Protein AF-0000000066168878 (afdb_homodimer)

Solvent-accessible surface area (backbone atoms only — not comparable to full-atom values): 8511 Å² total; per-residue (Å²): 110,41,28,32,38,76,34,84,37,72,85,86,60,77,28,28,32,30,28,34,26,49,68,88,46,58,86,86,47,77,62,78,41,81,35,33,36,40,29,73,85,79,68,44,51,31,37,18,51,62,58,48,50,54,41,43,76,73,62,32,43,59,38,74,67,45,45,53,52,38,49,74,53,65,53,81,127,110,41,30,32,38,76,33,85,42,69,86,84,58,78,28,28,32,30,26,33,27,48,68,87,47,58,85,86,46,77,62,79,41,80,35,34,37,39,29,74,84,79,69,45,51,29,36,19,51,62,58,48,49,53,41,44,77,73,62,33,43,61,37,72,67,46,43,53,50,38,50,75,52,64,52,80,129

pLDDT: mean 93.27, std 6.8, range [61.56, 98.5]

Radius of gyration: 15.92 Å; Cα contacts (8 Å, |Δi|>4): 291; chains: 2; bounding box: 33×45×28 Å

Structure (mmCIF, N/CA/C/O backbone):
data_AF-0000000066168878-model_v1
#
loop_
_entity.id
_entity.type
_entity.pdbx_description
1 polymer 'Small ribosomal subunit protein bS16c'
#
loop_
_atom_site.group_PDB
_atom_site.id
_atom_site.type_symbol
_atom_site.label_atom_id
_atom_site.label_alt_id
_atom_site.label_comp_id
_atom_site.label_asym_id
_atom_site.label_entity_id
_atom_site.label_seq_id
_atom_site.pdbx_PDB_ins_code
_atom_site.Cartn_x
_atom_site.Cartn_y
_atom_site.Cartn_z
_atom_site.occupancy
_atom_site.B_iso_or_equiv
_atom_site.auth_seq_id
_atom_site.auth_comp_id
_atom_site.auth_asym_id
_atom_site.auth_atom_id
_atom_site.pdbx_PDB_model_num
ATOM 1 N N . MET A 1 1 ? -6.188 18.875 15.234 1 94.31 1 MET A N 1
ATOM 2 C CA . MET A 1 1 ? -6.809 18.359 14.023 1 94.31 1 MET A CA 1
ATOM 3 C C . 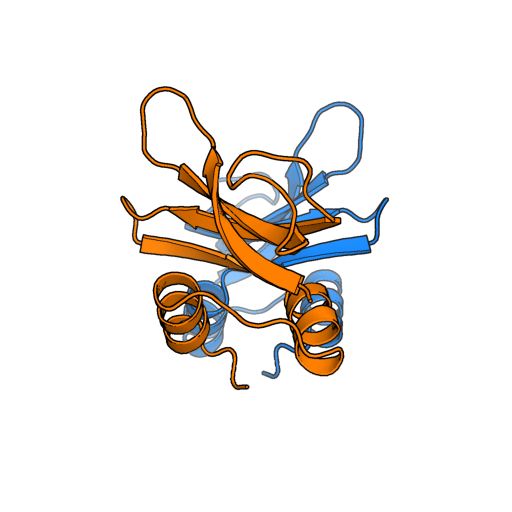MET A 1 1 ? -5.781 17.656 13.148 1 94.31 1 MET A C 1
ATOM 5 O O . MET A 1 1 ? -4.613 18.047 13.102 1 94.31 1 MET A O 1
ATOM 9 N N . VAL A 1 2 ? -6.16 16.594 12.531 1 97.5 2 VAL A N 1
ATOM 10 C CA . VAL A 1 2 ? -5.227 15.812 11.727 1 97.5 2 VAL A CA 1
ATOM 11 C C . VAL A 1 2 ? -5.641 15.875 10.258 1 97.5 2 VAL A C 1
ATOM 13 O O . VAL A 1 2 ? -6.832 15.867 9.938 1 97.5 2 VAL A O 1
ATOM 16 N N . LYS A 1 3 ? -4.609 15.953 9.375 1 97.25 3 LYS A N 1
ATOM 17 C CA . LYS A 1 3 ? -4.855 15.938 7.934 1 97.25 3 LYS A CA 1
ATOM 18 C C . LYS A 1 3 ? -4.195 14.734 7.273 1 97.25 3 LYS A C 1
ATOM 20 O O . LYS A 1 3 ? -3.1 14.328 7.664 1 97.25 3 LYS A O 1
ATOM 25 N N . LEU A 1 4 ? -4.949 14.195 6.363 1 97.94 4 LEU A N 1
ATOM 26 C CA . LEU A 1 4 ? -4.312 13.258 5.441 1 97.94 4 LEU A CA 1
ATOM 27 C C . LEU A 1 4 ? -3.85 13.977 4.176 1 97.94 4 LEU A C 1
ATOM 29 O O . LEU A 1 4 ? -4.664 14.562 3.457 1 97.94 4 LEU A O 1
ATOM 33 N N . ARG A 1 5 ? -2.537 13.953 3.895 1 97.69 5 ARG A N 1
ATOM 34 C CA . ARG A 1 5 ? -2.01 14.703 2.764 1 97.69 5 ARG A CA 1
ATOM 35 C C . ARG A 1 5 ? -0.875 13.953 2.08 1 97.69 5 ARG A C 1
ATOM 37 O O . ARG A 1 5 ? -0.334 12.992 2.639 1 97.69 5 ARG A O 1
ATOM 44 N N . LEU A 1 6 ? -0.532 14.43 0.896 1 96.88 6 LEU A N 1
ATOM 45 C CA . LEU A 1 6 ? 0.601 13.875 0.167 1 96.88 6 LEU A CA 1
ATOM 46 C C . LEU A 1 6 ? 1.912 14.484 0.644 1 96.88 6 LEU A C 1
ATOM 48 O O . LEU A 1 6 ? 1.982 15.695 0.895 1 96.88 6 LEU A O 1
ATOM 52 N N . LYS A 1 7 ? 2.836 13.656 0.892 1 95.38 7 LYS A N 1
ATOM 53 C CA . LYS A 1 7 ? 4.219 14.062 1.132 1 95.38 7 LYS A CA 1
ATOM 54 C C . LYS A 1 7 ? 5.152 13.492 0.07 1 95.38 7 LYS A C 1
ATOM 56 O O . LYS A 1 7 ? 5.188 12.281 -0.143 1 95.38 7 LYS A O 1
ATOM 61 N N . ARG A 1 8 ? 5.832 14.297 -0.646 1 92.62 8 ARG A N 1
ATOM 62 C CA . ARG A 1 8 ? 6.703 13.836 -1.723 1 92.62 8 ARG A CA 1
ATOM 63 C C . ARG A 1 8 ? 7.887 13.047 -1.171 1 92.62 8 ARG A C 1
ATOM 65 O O . ARG A 1 8 ? 8.469 13.422 -0.153 1 92.62 8 ARG A O 1
ATOM 72 N N . CYS A 1 9 ? 7.887 11.859 -1.807 1 86.38 9 CYS A N 1
ATOM 73 C CA . CYS A 1 9 ? 9.008 11 -1.456 1 86.38 9 CYS A CA 1
ATOM 74 C C . CYS A 1 9 ? 9.844 10.656 -2.688 1 86.38 9 CYS A C 1
ATOM 76 O O . CYS A 1 9 ? 9.375 10.812 -3.818 1 86.38 9 CYS A O 1
ATOM 78 N N . GLY A 1 10 ? 11.016 10.734 -2.674 1 73.56 10 GLY A N 1
ATOM 79 C CA . GLY A 1 10 ? 11.859 10.32 -3.783 1 73.56 10 GLY A CA 1
ATOM 80 C C . GLY A 1 10 ? 12.766 11.43 -4.289 1 73.56 10 GLY A C 1
ATOM 81 O O . GLY A 1 10 ? 12.562 12.602 -3.957 1 73.56 10 GLY A O 1
ATOM 82 N N . ARG A 1 11 ? 13.648 11.055 -5.004 1 78.5 11 ARG A N 1
ATOM 83 C CA . ARG A 1 11 ? 14.648 11.992 -5.496 1 78.5 11 ARG A CA 1
ATOM 84 C C . ARG A 1 11 ? 14.305 12.469 -6.902 1 78.5 11 ARG A C 1
ATOM 86 O O . ARG A 1 11 ? 14.102 13.664 -7.125 1 78.5 11 ARG A O 1
ATOM 93 N N . LYS A 1 12 ? 14.156 11.633 -7.859 1 80.06 12 LYS A N 1
ATOM 94 C CA . LYS A 1 12 ? 14.016 12 -9.266 1 80.06 12 LYS A CA 1
ATOM 95 C C . LYS A 1 12 ? 12.555 11.906 -9.719 1 80.06 12 LYS A C 1
ATOM 97 O O . LYS A 1 12 ? 12.008 12.859 -10.273 1 80.06 12 LYS A O 1
ATOM 102 N N . GLN A 1 13 ? 11.891 10.828 -9.516 1 82.88 13 GLN A N 1
ATOM 103 C CA . GLN A 1 13 ? 10.5 10.641 -9.914 1 82.88 13 GLN A CA 1
ATOM 104 C C . GLN A 1 13 ? 9.547 11.008 -8.789 1 82.88 13 GLN A C 1
ATOM 106 O O . GLN A 1 13 ? 9.875 10.836 -7.609 1 82.88 13 GLN A O 1
ATOM 111 N N . PRO A 1 14 ? 8.453 11.602 -9.32 1 90.62 14 PRO A N 1
ATOM 112 C CA . PRO A 1 14 ? 7.504 11.953 -8.266 1 90.62 14 PRO A CA 1
ATOM 113 C C . PRO A 1 14 ? 6.875 10.734 -7.602 1 90.62 14 PRO A C 1
ATOM 115 O O . PRO A 1 14 ? 6.223 9.93 -8.273 1 90.62 14 PRO A O 1
ATOM 118 N N . VAL A 1 15 ? 7.176 10.484 -6.465 1 93.12 15 VAL A N 1
ATOM 119 C CA . VAL A 1 15 ? 6.539 9.492 -5.602 1 93.12 15 VAL A CA 1
ATOM 120 C C . VAL A 1 15 ? 6.109 10.148 -4.289 1 93.12 15 VAL A C 1
ATOM 122 O O . VAL A 1 15 ? 6.867 10.922 -3.697 1 93.12 15 VAL A O 1
ATOM 125 N N . TYR A 1 16 ? 4.914 9.781 -3.916 1 96.44 16 TYR A N 1
ATOM 126 C CA . TYR A 1 16 ? 4.371 10.445 -2.736 1 96.44 16 TYR A CA 1
ATOM 127 C C . TYR A 1 16 ? 3.994 9.422 -1.666 1 96.44 16 TYR A C 1
ATOM 129 O O . TYR A 1 16 ? 3.529 8.328 -1.982 1 96.44 16 TYR A O 1
ATOM 137 N N . ARG A 1 17 ? 4.215 9.836 -0.469 1 97 17 ARG A N 1
ATOM 138 C CA . ARG A 1 17 ? 3.588 9.156 0.662 1 97 17 ARG A CA 1
ATOM 139 C C . ARG A 1 17 ? 2.268 9.82 1.037 1 97 17 ARG A C 1
ATOM 141 O O . ARG A 1 17 ? 2.117 11.031 0.897 1 97 17 ARG A O 1
ATOM 148 N N . ILE A 1 18 ? 1.363 8.992 1.378 1 97.94 18 ILE A N 1
ATOM 149 C CA . ILE A 1 18 ? 0.189 9.531 2.057 1 97.94 18 ILE A CA 1
ATOM 150 C C . ILE A 1 18 ? 0.398 9.484 3.568 1 97.94 18 ILE A C 1
ATOM 152 O O . ILE A 1 18 ? 0.681 8.422 4.129 1 97.94 18 ILE A O 1
ATOM 156 N N . VAL A 1 19 ? 0.26 10.688 4.203 1 98.44 19 VAL A N 1
ATOM 157 C CA . VAL A 1 19 ? 0.6 10.742 5.621 1 98.44 19 VAL A CA 1
ATOM 158 C C . VAL A 1 19 ? -0.542 11.391 6.402 1 98.44 19 VAL A C 1
ATOM 160 O O . VAL A 1 19 ? -1.3 12.195 5.855 1 98.44 19 VAL A O 1
ATOM 163 N N . ALA A 1 20 ? -0.649 10.906 7.621 1 98.5 20 ALA A N 1
ATOM 164 C CA . ALA A 1 20 ? -1.399 11.648 8.633 1 98.5 20 ALA A CA 1
ATOM 165 C C . ALA A 1 20 ? -0.499 12.633 9.367 1 98.5 20 ALA A C 1
ATOM 167 O O . ALA A 1 20 ? 0.557 12.258 9.883 1 98.5 20 ALA A O 1
ATOM 168 N N . ILE A 1 21 ? -0.884 13.875 9.344 1 98.06 21 ILE A N 1
ATOM 169 C CA . ILE A 1 21 ? -0.032 14.891 9.945 1 98.06 21 ILE A CA 1
ATOM 170 C C . ILE A 1 21 ? -0.891 15.891 10.719 1 98.06 21 ILE A C 1
ATOM 172 O O . ILE A 1 21 ? -2.016 16.203 10.312 1 98.06 21 ILE A O 1
ATOM 176 N N . ASP A 1 22 ? -0.287 16.344 11.812 1 97.62 22 ASP A N 1
ATOM 177 C CA . ASP A 1 22 ? -0.966 17.391 12.555 1 97.62 22 ASP A CA 1
ATOM 178 C C . ASP A 1 22 ? -1.056 18.672 11.734 1 97.62 22 ASP A C 1
ATOM 180 O O . ASP A 1 22 ? -0.082 19.078 11.094 1 97.62 22 ASP A O 1
ATOM 184 N N . VAL A 1 23 ? -2.227 19.359 11.773 1 94.56 23 VAL A N 1
ATOM 185 C CA . VAL A 1 23 ? -2.469 20.562 10.969 1 94.56 23 VAL A CA 1
ATOM 186 C C . VAL A 1 23 ? -1.473 21.656 11.352 1 94.56 23 VAL A C 1
ATOM 188 O O . VAL A 1 23 ? -1.178 22.547 10.555 1 94.56 23 VAL A O 1
ATOM 191 N N . ARG A 1 24 ? -0.915 21.594 12.562 1 94.88 24 ARG A N 1
ATOM 192 C CA . ARG A 1 24 ? 0.015 22.609 13.062 1 94.88 24 ARG A CA 1
ATOM 193 C C . ARG A 1 24 ? 1.431 22.344 12.562 1 94.88 24 ARG A C 1
ATOM 195 O O . ARG A 1 24 ? 2.293 23.219 12.6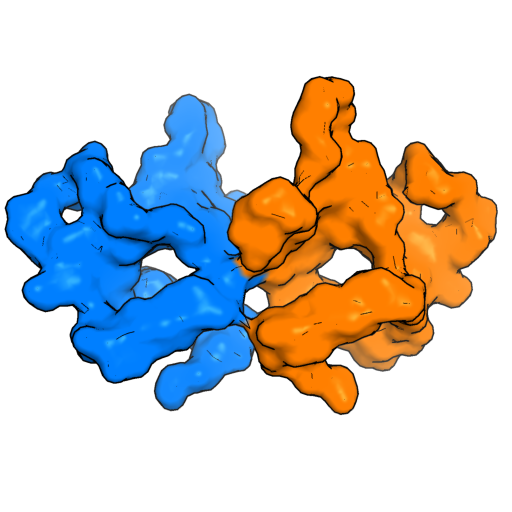41 1 94.88 24 ARG A O 1
ATOM 202 N N . SER A 1 25 ? 1.609 21.203 12.016 1 95 25 SER A N 1
ATOM 203 C CA . SER A 1 25 ? 2.928 20.859 11.5 1 95 25 SER A CA 1
ATOM 204 C C . SER A 1 25 ? 3.141 21.422 10.102 1 95 25 SER A C 1
ATOM 206 O O . SER A 1 25 ? 2.182 21.625 9.352 1 95 25 SER A O 1
ATOM 208 N N . ARG A 1 26 ? 4.395 21.641 9.828 1 93.5 26 ARG A N 1
ATOM 209 C CA . ARG A 1 26 ? 4.7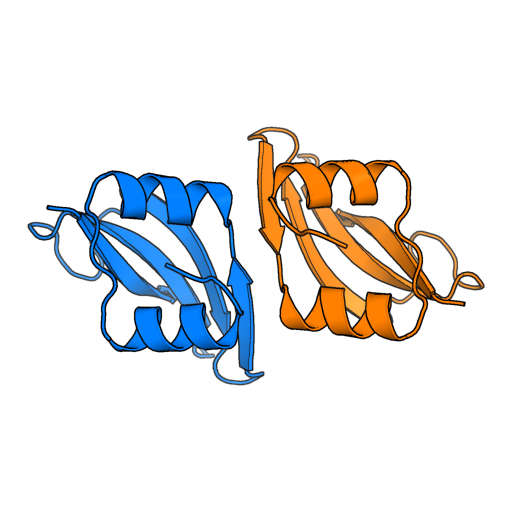3 21.984 8.453 1 93.5 26 ARG A CA 1
ATOM 210 C C . ARG A 1 26 ? 4.434 20.828 7.508 1 93.5 26 ARG A C 1
ATOM 212 O O . ARG A 1 26 ? 4.414 19.656 7.926 1 93.5 26 ARG A O 1
ATOM 219 N N . ARG A 1 27 ? 4.219 21.094 6.234 1 87.31 27 ARG A N 1
ATOM 220 C CA . ARG A 1 27 ? 3.822 20.125 5.215 1 87.31 27 ARG A CA 1
ATOM 221 C C . ARG A 1 27 ? 4.801 18.953 5.164 1 87.31 27 ARG A C 1
ATOM 223 O O . ARG A 1 27 ? 4.391 17.812 4.992 1 87.31 27 ARG A O 1
ATOM 230 N N . GLU A 1 28 ? 6.066 19.297 5.289 1 90.5 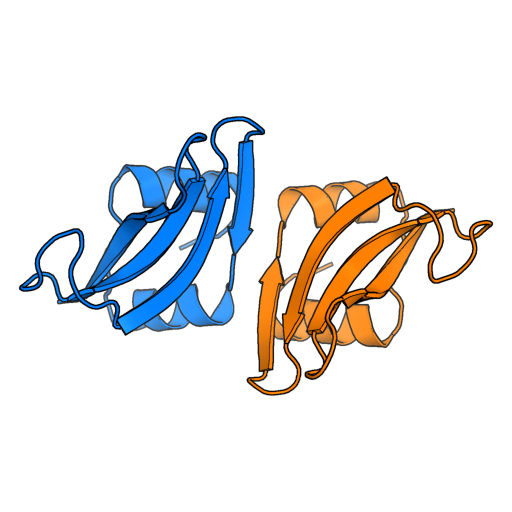28 GLU A N 1
ATOM 231 C CA . GLU A 1 28 ? 7.09 18.266 5.238 1 90.5 28 GLU A CA 1
ATOM 232 C C . GLU A 1 28 ? 7.586 17.906 6.637 1 90.5 28 GLU A C 1
ATOM 234 O O . GLU A 1 28 ? 8.719 17.453 6.805 1 90.5 28 GLU A O 1
ATOM 239 N N . GLY A 1 29 ? 6.789 18.25 7.621 1 92.94 29 GLY A N 1
ATOM 240 C CA . GLY A 1 29 ? 7.152 17.984 9 1 92.94 29 GLY A CA 1
ATOM 241 C C . GLY A 1 29 ? 6.984 16.531 9.383 1 92.94 29 GLY A C 1
ATOM 242 O O . GLY A 1 29 ? 6.879 15.656 8.516 1 92.94 29 GLY A O 1
ATOM 243 N N . ARG A 1 30 ? 6.91 16.297 10.672 1 93.62 30 ARG A N 1
ATOM 244 C CA . ARG A 1 30 ? 6.828 14.938 11.195 1 93.62 30 ARG A CA 1
ATOM 245 C C . ARG A 1 30 ? 5.434 14.359 10.984 1 93.62 30 ARG A C 1
ATOM 247 O O . ARG A 1 30 ? 4.434 14.984 11.336 1 93.62 30 ARG A O 1
ATOM 254 N N . ASP A 1 31 ? 5.441 13.188 10.438 1 96.06 31 ASP A N 1
ATOM 255 C CA . ASP A 1 31 ? 4.164 12.508 10.25 1 96.06 31 ASP A CA 1
ATOM 256 C C . ASP A 1 31 ? 3.764 11.75 11.516 1 96.06 31 ASP A C 1
ATOM 258 O O . ASP A 1 31 ? 4.621 11.273 12.266 1 96.06 31 ASP A O 1
ATOM 262 N N . LEU A 1 32 ? 2.512 11.727 11.75 1 97.44 32 LEU A N 1
ATOM 263 C CA . LEU A 1 32 ? 1.969 10.852 12.781 1 97.44 32 LEU A CA 1
ATOM 264 C C . LEU A 1 32 ? 2.02 9.391 12.344 1 97.44 32 LEU A C 1
ATOM 266 O O . LEU A 1 32 ? 2.371 8.516 13.133 1 97.44 32 LEU A O 1
ATOM 270 N N . ARG A 1 33 ? 1.629 9.195 11.117 1 97.12 33 ARG A N 1
ATOM 271 C CA . ARG A 1 33 ? 1.632 7.855 10.539 1 97.12 33 ARG A CA 1
ATOM 272 C C . ARG A 1 33 ? 1.643 7.914 9.016 1 97.12 33 ARG A C 1
ATOM 274 O O . ARG A 1 33 ? 0.972 8.758 8.422 1 97.12 33 ARG A O 1
ATOM 281 N N . LYS A 1 34 ? 2.432 7.035 8.406 1 97.19 34 LYS A N 1
ATOM 282 C CA . LYS A 1 34 ? 2.338 6.773 6.973 1 97.19 34 LYS A CA 1
ATOM 283 C C . LYS A 1 34 ? 1.219 5.781 6.668 1 97.19 34 LYS A C 1
ATOM 285 O O . LYS A 1 34 ? 1.19 4.68 7.219 1 97.19 34 LYS A O 1
ATOM 290 N N . VAL A 1 35 ? 0.304 6.207 5.75 1 97.69 35 VAL A N 1
ATOM 291 C CA . VAL A 1 35 ? -0.885 5.375 5.605 1 97.69 35 VAL A CA 1
ATOM 292 C C . VAL A 1 35 ? -1.021 4.918 4.152 1 97.69 35 VAL A C 1
ATOM 294 O O . VAL A 1 35 ? -1.986 4.238 3.797 1 97.69 35 VAL A O 1
ATOM 297 N N . GLY A 1 36 ? -0.033 5.254 3.295 1 97.56 36 GLY A N 1
ATOM 298 C CA . GLY A 1 36 ? -0.097 4.797 1.915 1 97.56 36 GLY A CA 1
ATOM 299 C C . GLY A 1 36 ? 0.981 5.402 1.036 1 97.56 36 GLY A C 1
ATOM 300 O O . GLY A 1 36 ? 1.882 6.086 1.529 1 97.56 36 GLY A O 1
ATOM 301 N N . PHE A 1 37 ? 0.874 5.012 -0.226 1 97.06 37 PHE A N 1
ATOM 302 C CA . PHE A 1 37 ? 1.757 5.492 -1.281 1 97.06 37 PHE A CA 1
ATOM 303 C C . PHE A 1 37 ? 0.965 5.828 -2.539 1 97.06 37 PHE A C 1
ATOM 305 O O . PHE A 1 37 ? -0.047 5.188 -2.83 1 97.06 37 PHE A O 1
ATOM 312 N N . TYR A 1 38 ? 1.511 6.793 -3.195 1 97.19 38 TYR A N 1
ATOM 313 C CA . TYR A 1 38 ? 0.902 7.176 -4.465 1 97.19 38 TYR A CA 1
ATOM 314 C C . TYR A 1 38 ? 1.968 7.457 -5.52 1 97.19 38 TYR A C 1
ATOM 316 O O . TYR A 1 38 ? 2.908 8.219 -5.273 1 97.19 38 TYR A O 1
ATOM 324 N N . ASP A 1 39 ? 1.829 6.797 -6.684 1 95.38 39 ASP A N 1
ATOM 325 C CA . ASP A 1 39 ? 2.689 6.98 -7.848 1 95.38 39 ASP A CA 1
ATOM 326 C C . ASP A 1 39 ? 1.9 7.531 -9.031 1 95.38 39 ASP A C 1
ATOM 328 O O . ASP A 1 39 ? 1.226 6.781 -9.734 1 95.38 39 ASP A O 1
ATOM 332 N N . PRO A 1 40 ? 2.021 8.844 -9.195 1 94.19 40 PRO A N 1
ATOM 333 C CA . PRO A 1 40 ? 1.221 9.445 -10.258 1 94.19 40 PRO A CA 1
ATOM 334 C C . PRO A 1 40 ? 1.682 9.031 -11.656 1 94.19 40 PRO A C 1
ATOM 336 O O . PRO A 1 40 ? 0.908 9.109 -12.609 1 94.19 40 PRO A O 1
ATOM 339 N N . ILE A 1 41 ? 2.914 8.641 -11.789 1 93.06 41 ILE A N 1
ATOM 340 C CA . ILE A 1 41 ? 3.449 8.266 -13.094 1 93.06 41 ILE A CA 1
ATOM 341 C C . ILE A 1 41 ? 2.742 7.008 -13.602 1 93.06 41 ILE A C 1
ATOM 343 O O . ILE A 1 41 ? 2.291 6.965 -14.742 1 93.06 41 ILE A O 1
ATOM 347 N N . ASN A 1 42 ? 2.629 6.047 -12.766 1 91.44 42 ASN A N 1
ATOM 348 C CA . ASN A 1 42 ? 1.99 4.797 -13.164 1 91.44 42 ASN A CA 1
ATOM 349 C C . ASN A 1 42 ? 0.543 4.73 -12.68 1 91.44 42 ASN A C 1
ATOM 351 O O . ASN A 1 42 ? -0.151 3.74 -12.93 1 91.44 42 ASN A O 1
ATOM 355 N N . ASN A 1 43 ? 0.092 5.723 -11.992 1 92.31 43 ASN A N 1
ATOM 356 C CA . ASN A 1 43 ? -1.251 5.816 -11.43 1 92.31 43 ASN A CA 1
ATOM 357 C C . ASN A 1 43 ? -1.548 4.652 -10.492 1 92.31 43 ASN A C 1
ATOM 359 O O . ASN A 1 43 ? -2.602 4.02 -10.586 1 92.31 43 ASN A O 1
ATOM 363 N N . GLN A 1 44 ? -0.586 4.355 -9.688 1 94.19 44 GLN A N 1
ATOM 364 C CA . GLN A 1 44 ? -0.734 3.293 -8.695 1 94.19 44 GLN A CA 1
ATOM 365 C C . GLN A 1 44 ? -0.827 3.865 -7.285 1 94.19 44 GLN A C 1
ATOM 367 O O . GLN A 1 44 ? -0.136 4.832 -6.953 1 94.19 44 GLN A O 1
ATOM 372 N N . THR A 1 45 ? -1.709 3.227 -6.512 1 96.88 45 THR A N 1
ATOM 373 C CA . THR A 1 45 ? -1.868 3.617 -5.117 1 96.88 45 THR A CA 1
ATOM 374 C C . THR A 1 45 ? -1.854 2.391 -4.207 1 96.88 45 THR A C 1
ATOM 376 O O . THR A 1 45 ? -2.463 1.368 -4.527 1 96.88 45 THR A O 1
ATOM 379 N N . TYR A 1 46 ? -1.091 2.449 -3.17 1 97.88 46 TYR A N 1
ATOM 380 C CA . TYR A 1 46 ? -1.074 1.438 -2.119 1 97.88 46 TYR A CA 1
ATOM 381 C C . TYR A 1 46 ? -1.569 2.016 -0.799 1 97.88 46 TYR A C 1
ATOM 383 O O . TYR A 1 46 ? -1.048 3.025 -0.322 1 97.88 46 TYR A O 1
ATOM 391 N N . LEU A 1 47 ? -2.564 1.348 -0.194 1 97.19 47 LEU A N 1
ATOM 392 C CA . LEU A 1 47 ? -3.252 1.964 0.935 1 97.19 47 LEU A CA 1
ATOM 393 C C . LEU A 1 47 ? -3.279 1.023 2.135 1 97.19 47 LEU A C 1
ATOM 395 O O . LEU A 1 47 ? -3.492 -0.181 1.98 1 97.19 47 LEU A O 1
ATOM 399 N N . ASN A 1 48 ? -2.951 1.545 3.279 1 97.06 48 ASN A N 1
ATOM 400 C CA . ASN A 1 48 ? -3.256 0.908 4.555 1 97.06 48 ASN A CA 1
ATOM 401 C C . ASN A 1 48 ? -4.652 1.282 5.047 1 97.06 48 ASN A C 1
ATOM 403 O O . ASN A 1 48 ? -4.809 2.238 5.809 1 97.06 48 ASN A O 1
ATOM 407 N N . ILE A 1 49 ? -5.621 0.521 4.703 1 93.44 49 ILE A N 1
ATOM 408 C CA . ILE A 1 49 ? -7.027 0.875 4.863 1 93.44 49 ILE A CA 1
ATOM 409 C C . ILE A 1 49 ? -7.367 0.991 6.348 1 93.44 49 ILE A C 1
ATOM 411 O O . ILE A 1 49 ? -7.922 2 6.785 1 93.44 49 ILE A O 1
ATOM 415 N N . PRO A 1 50 ? -6.973 0.035 7.129 1 93 50 PRO A N 1
ATOM 416 C CA . PRO A 1 50 ? -7.285 0.177 8.555 1 93 50 PRO A CA 1
ATOM 417 C C . PRO A 1 50 ? -6.723 1.464 9.156 1 93 50 PRO A C 1
ATOM 419 O O . PRO A 1 50 ? -7.395 2.121 9.953 1 93 50 PRO A O 1
ATOM 422 N N . ALA A 1 51 ? -5.543 1.8 8.781 1 95.75 51 ALA A N 1
ATOM 423 C CA . ALA A 1 51 ? -4.934 3.018 9.312 1 95.75 51 ALA A CA 1
ATOM 424 C C . ALA A 1 51 ? -5.684 4.258 8.836 1 95.75 51 ALA A C 1
ATOM 426 O O . ALA A 1 51 ? -5.895 5.199 9.602 1 95.75 51 ALA A O 1
ATOM 427 N N . ILE A 1 52 ? -6.031 4.277 7.566 1 96.5 52 ILE A N 1
ATOM 428 C CA . ILE A 1 52 ? -6.758 5.406 7 1 96.5 52 ILE A CA 1
ATOM 429 C C . ILE A 1 52 ? -8.102 5.57 7.711 1 96.5 52 ILE A C 1
ATOM 431 O O . ILE A 1 52 ? -8.453 6.672 8.125 1 96.5 52 ILE A O 1
ATOM 435 N N . LEU A 1 53 ? -8.812 4.48 7.91 1 93.5 53 LEU A N 1
ATOM 436 C CA . LEU A 1 53 ? -10.117 4.52 8.562 1 93.5 53 LEU A CA 1
ATOM 437 C C . LEU A 1 53 ? -9.984 4.977 10.008 1 93.5 53 LEU A C 1
ATOM 439 O O . LEU A 1 53 ? -10.844 5.695 10.523 1 93.5 53 LEU A O 1
ATOM 443 N N . PHE A 1 54 ? -8.969 4.547 10.664 1 95.25 54 PHE A N 1
ATOM 444 C CA . PHE A 1 54 ? -8.703 4.977 12.031 1 95.25 54 PHE A CA 1
ATOM 445 C C . PHE A 1 54 ? -8.656 6.5 12.125 1 95.25 54 PHE A C 1
ATOM 447 O O . PHE A 1 54 ? -9.336 7.094 12.961 1 95.25 54 PHE A O 1
ATOM 454 N N . PHE A 1 55 ? -7.965 7.121 11.258 1 97.25 55 PHE A N 1
ATOM 455 C CA . PHE A 1 55 ? -7.797 8.57 11.305 1 97.25 55 PHE A CA 1
ATOM 456 C C . PHE A 1 55 ? -9.078 9.281 10.891 1 97.25 55 PHE A C 1
ATOM 458 O O . PHE A 1 55 ? -9.445 10.305 11.469 1 97.25 55 PHE A O 1
ATOM 465 N N . LEU A 1 56 ? -9.703 8.719 9.891 1 95.62 56 LEU A N 1
ATOM 466 C CA . LEU A 1 56 ? -10.945 9.336 9.453 1 95.62 56 LEU A CA 1
ATOM 467 C C . LEU A 1 56 ? -12 9.289 10.547 1 95.62 56 LEU A C 1
ATOM 469 O O . LEU A 1 56 ? -12.703 10.273 10.789 1 95.62 56 LEU A O 1
ATOM 473 N N . GLU A 1 57 ? -12.117 8.164 11.148 1 95.12 57 GLU A N 1
ATOM 474 C CA . GLU A 1 57 ? -13.086 7.988 12.234 1 95.12 57 GLU A CA 1
ATOM 475 C C . GLU A 1 57 ? -12.797 8.938 13.391 1 95.12 57 GLU A C 1
ATOM 477 O O . GLU A 1 57 ? -13.719 9.336 14.109 1 95.12 57 GLU A O 1
ATOM 482 N N . LYS A 1 58 ? -11.578 9.344 13.547 1 96.38 58 LYS A N 1
ATOM 483 C CA . LYS A 1 58 ? -11.172 10.25 14.625 1 96.38 58 LYS A CA 1
ATOM 484 C C . LYS A 1 58 ? -11.273 11.711 14.18 1 96.38 58 LYS A C 1
ATOM 486 O O . LYS A 1 58 ? -10.883 12.617 14.914 1 96.38 58 LYS A O 1
ATOM 491 N N . GLY A 1 59 ? -11.727 11.836 12.914 1 96.12 59 GLY A N 1
ATOM 492 C CA . GLY A 1 59 ? -12.047 13.188 12.484 1 96.12 59 GLY A CA 1
ATOM 493 C C . GLY A 1 59 ? -11 13.781 11.562 1 96.12 59 GLY A C 1
ATOM 494 O O . GLY A 1 59 ? -11.07 14.969 11.219 1 96.12 59 GLY A O 1
ATOM 495 N N . ALA A 1 60 ? -9.992 13.031 11.141 1 97.62 60 ALA A N 1
ATOM 496 C CA . ALA A 1 60 ? -8.984 13.539 10.211 1 97.62 60 ALA A CA 1
ATOM 497 C C . ALA A 1 60 ? -9.617 13.961 8.891 1 97.62 60 ALA A C 1
ATOM 499 O O . ALA A 1 60 ? -10.578 13.336 8.43 1 97.62 60 ALA A O 1
ATOM 500 N N . GLN A 1 61 ? -9.039 14.906 8.258 1 97.25 61 GLN A N 1
ATOM 501 C CA . GLN A 1 61 ? -9.555 15.422 6.996 1 97.25 61 GLN A CA 1
ATOM 502 C C . GLN A 1 61 ? -8.555 15.219 5.863 1 97.25 61 GLN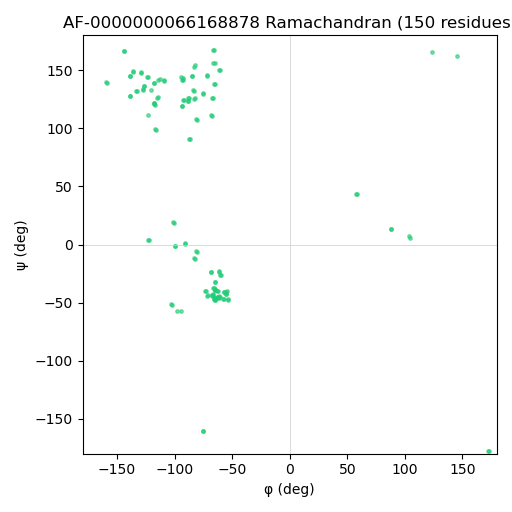 A C 1
ATOM 504 O O . GLN A 1 61 ? -7.422 15.688 5.934 1 97.25 61 GLN A O 1
ATOM 509 N N . PRO A 1 62 ? -8.969 14.531 4.859 1 97.44 62 PRO A N 1
ATOM 510 C CA . PRO A 1 62 ? -8.094 14.461 3.689 1 97.44 62 PRO A CA 1
ATOM 511 C C . PRO A 1 62 ? -8.039 15.781 2.916 1 97.44 62 PRO A C 1
ATOM 513 O O . PRO A 1 62 ? -9.008 16.547 2.924 1 97.44 62 PRO A O 1
ATOM 516 N N . THR A 1 63 ? -6.828 16.016 2.375 1 96.75 63 THR A N 1
ATOM 517 C CA . THR A 1 63 ? -6.801 17.094 1.386 1 96.75 63 THR A CA 1
ATOM 518 C C . THR A 1 63 ? -7.613 16.703 0.151 1 96.75 63 THR A C 1
ATOM 520 O O . THR A 1 63 ? -7.996 15.547 -0.009 1 96.75 63 THR A O 1
ATOM 523 N N . GLY A 1 64 ? -7.898 17.672 -0.725 1 96.62 64 GLY A N 1
ATOM 524 C CA . GLY A 1 64 ? -8.656 17.406 -1.938 1 96.62 64 GLY A CA 1
ATOM 525 C C . GLY A 1 64 ? -8.039 16.312 -2.793 1 96.62 64 GLY A C 1
ATOM 526 O O . GLY A 1 64 ? -8.75 15.422 -3.275 1 96.62 64 GLY A O 1
ATOM 527 N N . THR A 1 65 ? -6.773 16.328 -2.941 1 96.44 65 THR A N 1
ATOM 528 C CA . THR A 1 65 ? -6.078 15.359 -3.771 1 96.44 65 THR A CA 1
ATOM 529 C C . THR A 1 65 ? -6.156 13.961 -3.154 1 96.44 65 THR A C 1
ATOM 531 O O . THR A 1 65 ? -6.441 12.984 -3.85 1 96.44 65 THR A O 1
ATOM 534 N N . VAL A 1 66 ? -5.941 13.945 -1.846 1 97.38 66 VAL A N 1
ATOM 535 C CA . VAL A 1 66 ? -6.004 12.648 -1.173 1 97.38 66 VAL A CA 1
ATOM 536 C C . VAL A 1 66 ? -7.43 12.109 -1.226 1 97.38 66 VAL A C 1
ATOM 538 O O . VAL A 1 66 ? -7.637 10.906 -1.426 1 97.38 66 VAL A O 1
ATOM 541 N N . TYR A 1 67 ? -8.359 12.969 -1.098 1 96.5 67 TYR A N 1
ATOM 542 C CA . TYR A 1 67 ? -9.758 12.57 -1.211 1 96.5 67 TYR A CA 1
ATOM 543 C C . TYR A 1 67 ? -10.031 11.906 -2.559 1 96.5 67 TYR A C 1
ATOM 545 O O . TYR A 1 67 ? -10.641 10.844 -2.621 1 96.5 67 TYR A O 1
ATOM 553 N N . ASP A 1 68 ? -9.57 12.516 -3.588 1 95.75 68 ASP A N 1
ATOM 554 C CA . ASP A 1 68 ? -9.773 12 -4.938 1 95.75 68 ASP A CA 1
ATOM 555 C C . ASP A 1 68 ? -9.094 10.641 -5.109 1 95.75 68 ASP A C 1
ATOM 557 O O . ASP A 1 68 ? -9.656 9.742 -5.738 1 95.75 68 ASP A O 1
ATOM 561 N N . ILE A 1 69 ? -7.945 10.5 -4.562 1 95.69 69 ILE A N 1
ATOM 562 C CA . ILE A 1 69 ? -7.18 9.258 -4.66 1 95.69 69 ILE A CA 1
ATOM 563 C C . ILE A 1 69 ? -7.922 8.141 -3.934 1 95.69 69 ILE A C 1
ATOM 565 O O . ILE A 1 69 ? -8.062 7.035 -4.465 1 95.69 69 ILE A O 1
ATOM 569 N N . LEU A 1 70 ? -8.406 8.414 -2.75 1 95.06 70 LEU A N 1
ATOM 570 C CA . LEU A 1 70 ? -9.117 7.418 -1.959 1 95.06 70 LEU A CA 1
ATOM 571 C C . LEU A 1 70 ? -10.422 7.016 -2.645 1 95.06 70 LEU A C 1
ATOM 573 O O . LEU A 1 70 ? -10.781 5.836 -2.658 1 95.06 70 LEU A O 1
ATOM 577 N N . LYS A 1 71 ? -11.07 7.961 -3.207 1 92.88 71 LYS A N 1
ATOM 578 C CA . LYS A 1 71 ? -12.297 7.688 -3.941 1 92.88 71 LYS A CA 1
ATOM 579 C C . LYS A 1 71 ? -12.039 6.762 -5.125 1 92.88 71 LYS A C 1
ATOM 581 O O . LYS A 1 71 ? -12.773 5.793 -5.336 1 92.88 71 LYS A O 1
ATOM 586 N N . LYS A 1 72 ? -11.016 7.035 -5.824 1 91.5 72 LYS A N 1
ATOM 587 C CA . LYS A 1 72 ? -10.656 6.23 -6.988 1 91.5 72 LYS A CA 1
ATOM 588 C C . LYS A 1 72 ? -10.273 4.812 -6.578 1 91.5 72 LYS A C 1
ATOM 590 O O . LYS A 1 72 ? -10.531 3.857 -7.316 1 91.5 72 LYS A O 1
ATOM 595 N N . ALA A 1 73 ? -9.695 4.719 -5.398 1 89.69 73 ALA A N 1
ATOM 596 C CA . ALA A 1 73 ? -9.25 3.42 -4.906 1 89.69 73 ALA A CA 1
ATOM 597 C C . ALA A 1 73 ? -10.414 2.629 -4.312 1 89.69 73 ALA A C 1
ATOM 599 O O . ALA A 1 73 ? -10.242 1.481 -3.895 1 89.69 73 ALA A O 1
ATOM 600 N N . GLY A 1 74 ? -11.555 3.248 -4.219 1 82.38 74 GLY A N 1
ATOM 601 C CA . GLY A 1 74 ? -12.742 2.557 -3.746 1 82.38 74 GLY A CA 1
ATOM 602 C C . GLY A 1 74 ? -12.891 2.604 -2.236 1 82.38 74 GLY A C 1
ATOM 603 O O . GLY A 1 74 ? -13.547 1.741 -1.647 1 82.38 74 GLY A O 1
ATOM 604 N N . VAL A 1 75 ? -12.117 3.459 -1.665 1 77.88 75 VAL A N 1
ATOM 605 C CA . VAL A 1 75 ? -12.281 3.619 -0.224 1 77.88 75 VAL A CA 1
ATOM 606 C C . VAL A 1 75 ? -13.469 4.543 0.063 1 77.88 75 VAL A C 1
ATOM 608 O O . VAL A 1 75 ? -13.547 5.648 -0.479 1 77.88 75 VAL A O 1
ATOM 611 N N . SER A 1 76 ? -14.516 3.98 0.526 1 69.12 76 SER A N 1
ATOM 612 C CA . SER A 1 76 ? -15.711 4.766 0.809 1 69.12 76 SER A CA 1
ATOM 613 C C . SER A 1 76 ? -15.68 5.324 2.229 1 69.12 76 SER A C 1
ATOM 615 O O . SER A 1 76 ? -15.227 4.652 3.156 1 69.12 76 SER A O 1
ATOM 617 N N . PHE A 1 77 ? -15.844 6.617 2.293 1 61.72 77 PHE A N 1
ATOM 618 C CA . PHE A 1 77 ? -15.977 7.316 3.566 1 61.72 77 PHE A CA 1
ATOM 619 C C . PHE A 1 77 ? -17.438 7.637 3.855 1 61.72 77 PHE A C 1
ATOM 621 O O . PHE A 1 77 ? -18.25 7.738 2.936 1 61.72 77 PHE A O 1
ATOM 628 N N . MET B 1 1 ? -4.098 -20.109 -14.758 1 94.12 1 MET B N 1
ATOM 629 C CA . MET B 1 1 ? -4.668 -19.688 -13.477 1 94.12 1 MET B CA 1
ATOM 630 C C . MET B 1 1 ? -3.703 -18.797 -12.719 1 94.12 1 MET B C 1
ATOM 632 O O . MET B 1 1 ? -2.486 -18.953 -12.812 1 94.12 1 MET B O 1
ATOM 636 N N . VAL B 1 2 ? -4.215 -17.812 -12.078 1 97.44 2 VAL B N 1
ATOM 637 C CA . VAL B 1 2 ? -3.367 -16.859 -11.375 1 97.44 2 VAL B CA 1
ATOM 638 C C . VAL B 1 2 ? -3.58 -16.984 -9.867 1 97.44 2 VAL B C 1
ATOM 640 O O . VAL B 1 2 ? -4.703 -17.203 -9.414 1 97.44 2 VAL B O 1
ATOM 643 N N . LYS B 1 3 ? -2.457 -16.844 -9.117 1 97.19 3 LYS B N 1
ATOM 644 C CA . LYS B 1 3 ? -2.525 -16.859 -7.66 1 97.19 3 LYS B CA 1
ATOM 645 C C . LYS B 1 3 ? -2.045 -15.539 -7.07 1 97.19 3 LYS B C 1
ATOM 647 O O . LYS B 1 3 ? -1.104 -14.93 -7.582 1 97.19 3 LYS B O 1
ATOM 652 N N . LEU B 1 4 ? -2.781 -15.141 -6.074 1 97.88 4 LEU B N 1
ATOM 653 C CA . LEU B 1 4 ? -2.234 -14.086 -5.227 1 97.88 4 LEU B CA 1
ATOM 654 C C . LEU B 1 4 ? -1.5 -14.68 -4.027 1 97.88 4 LEU B C 1
ATOM 656 O O . LEU B 1 4 ? -2.098 -15.391 -3.221 1 97.88 4 LEU B O 1
ATOM 660 N N . ARG B 1 5 ? -0.197 -14.391 -3.908 1 97.62 5 ARG B N 1
ATOM 661 C CA . ARG B 1 5 ? 0.592 -15.016 -2.852 1 97.62 5 ARG B CA 1
ATOM 662 C C . ARG B 1 5 ? 1.63 -14.047 -2.299 1 97.62 5 ARG B C 1
ATOM 664 O O . ARG B 1 5 ? 1.909 -13.016 -2.908 1 97.62 5 ARG B O 1
ATOM 671 N N . LEU B 1 6 ? 2.199 -14.438 -1.159 1 96.88 6 LEU B N 1
ATOM 672 C CA . LEU B 1 6 ? 3.277 -13.656 -0.562 1 96.88 6 LEU B CA 1
ATOM 673 C C . LEU B 1 6 ? 4.617 -14.016 -1.192 1 96.88 6 LEU B C 1
ATOM 675 O O . LEU B 1 6 ? 4.891 -15.188 -1.461 1 96.88 6 LEU B O 1
ATOM 679 N N . LYS B 1 7 ? 5.332 -13.008 -1.534 1 95.31 7 LYS B N 1
ATOM 680 C CA . LYS B 1 7 ? 6.73 -13.148 -1.938 1 95.31 7 LYS B CA 1
ATOM 681 C C . LYS B 1 7 ? 7.652 -12.383 -0.99 1 95.31 7 LYS B C 1
ATOM 683 O O . LYS B 1 7 ? 7.477 -11.18 -0.776 1 95.31 7 LYS B O 1
ATOM 688 N N . ARG B 1 8 ? 8.562 -13.008 -0.377 1 92.62 8 ARG B N 1
ATOM 689 C CA . ARG B 1 8 ? 9.445 -12.367 0.588 1 92.62 8 ARG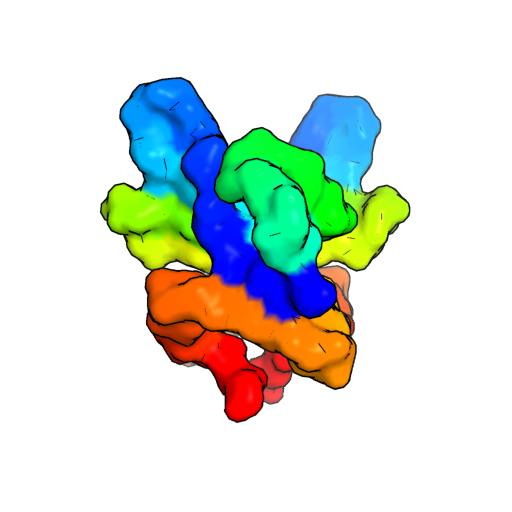 B CA 1
ATOM 690 C C . ARG B 1 8 ? 10.367 -11.367 -0.099 1 92.62 8 ARG B C 1
ATOM 692 O O . ARG B 1 8 ? 10.891 -11.641 -1.185 1 92.62 8 ARG B O 1
ATOM 699 N N . CYS B 1 9 ? 10.242 -10.141 0.52 1 84.69 9 CYS B N 1
ATOM 700 C CA . CYS B 1 9 ? 11.094 -9.07 0.026 1 84.69 9 CYS B CA 1
ATOM 701 C C . CYS B 1 9 ? 11.953 -8.492 1.148 1 84.69 9 CYS B C 1
ATOM 703 O O . CYS B 1 9 ? 11.656 -8.695 2.328 1 84.69 9 CYS B O 1
ATOM 705 N N . GLY B 1 10 ? 13.102 -8.602 1.229 1 73.69 10 GLY B N 1
ATOM 706 C CA . GLY B 1 10 ? 13.969 -8.008 2.229 1 73.69 10 GLY B CA 1
ATOM 707 C C . GLY B 1 10 ? 15.148 -8.898 2.6 1 73.69 10 GLY B C 1
ATOM 708 O O . GLY B 1 10 ? 15.148 -10.086 2.291 1 73.69 10 GLY B O 1
ATOM 709 N N . ARG B 1 11 ? 16.016 -8.281 3.152 1 78.62 11 ARG B N 1
ATOM 710 C CA . ARG B 1 11 ? 17.25 -8.992 3.51 1 78.62 11 ARG B CA 1
ATOM 711 C C . ARG B 1 11 ? 17.188 -9.508 4.941 1 78.62 11 ARG B C 1
ATOM 713 O O . ARG B 1 11 ? 17.25 -10.719 5.172 1 78.62 11 ARG B O 1
ATOM 720 N N . LYS B 1 12 ? 16.984 -8.711 5.898 1 80.5 12 LYS B N 1
ATOM 721 C CA . LYS B 1 12 ? 17.078 -9.07 7.312 1 80.5 12 LYS B CA 1
ATOM 722 C C . LYS B 1 12 ? 15.703 -9.258 7.93 1 80.5 12 LYS B C 1
ATOM 724 O O . LYS B 1 12 ? 15.43 -10.281 8.555 1 80.5 12 LYS B O 1
ATOM 729 N N . GLN B 1 13 ? 14.789 -8.336 7.801 1 83.5 13 GLN B N 1
ATOM 730 C CA . GLN B 1 13 ? 13.445 -8.43 8.367 1 83.5 13 GLN B CA 1
ATOM 731 C C . GLN B 1 13 ? 12.461 -8.992 7.344 1 83.5 13 GLN B C 1
ATOM 733 O O . GLN B 1 13 ? 12.609 -8.758 6.141 1 83.5 13 GLN B O 1
ATOM 738 N N . PRO B 1 14 ? 11.578 -9.773 7.996 1 91.19 14 PRO B N 1
ATOM 739 C CA . PRO B 1 14 ? 10.602 -10.32 7.051 1 91.19 14 PRO B CA 1
ATOM 740 C C . PRO B 1 14 ? 9.672 -9.25 6.473 1 91.19 14 PRO B C 1
ATOM 742 O O . PRO B 1 14 ? 8.953 -8.586 7.223 1 91.19 14 PRO B O 1
ATOM 745 N N . VAL B 1 15 ? 9.789 -8.977 5.301 1 93.25 15 VAL B N 1
ATOM 746 C CA . VAL B 1 15 ? 8.883 -8.141 4.523 1 93.25 15 VAL B CA 1
ATOM 747 C C . VAL B 1 15 ? 8.438 -8.891 3.268 1 93.25 15 VAL B C 1
ATOM 749 O O . VAL B 1 15 ? 9.266 -9.5 2.584 1 93.25 15 VAL B O 1
ATOM 752 N N . TYR B 1 16 ? 7.156 -8.758 3.031 1 96.44 16 TYR B N 1
ATOM 753 C CA . TYR B 1 16 ? 6.621 -9.523 1.912 1 96.44 16 TYR B CA 1
ATOM 754 C C . TYR B 1 16 ? 5.93 -8.609 0.904 1 96.44 16 TYR B C 1
ATOM 756 O O . TYR B 1 16 ? 5.305 -7.617 1.283 1 96.44 16 TYR B O 1
ATOM 764 N N . ARG B 1 17 ? 6.082 -8.984 -0.31 1 96.94 17 ARG B N 1
ATOM 765 C CA . ARG B 1 17 ? 5.211 -8.453 -1.354 1 96.94 17 ARG B CA 1
ATOM 766 C C . ARG B 1 17 ? 4.012 -9.367 -1.585 1 96.94 17 ARG B C 1
ATOM 768 O O . ARG B 1 17 ? 4.121 -10.586 -1.444 1 96.94 17 ARG B O 1
ATOM 775 N N . ILE B 1 18 ? 2.932 -8.734 -1.813 1 97.94 18 ILE B N 1
ATOM 776 C CA . ILE B 1 18 ? 1.812 -9.5 -2.355 1 97.94 18 ILE B CA 1
ATOM 777 C C . ILE B 1 18 ? 1.833 -9.43 -3.881 1 97.94 18 ILE B C 1
ATOM 779 O O . ILE B 1 18 ? 1.834 -8.344 -4.461 1 97.94 18 ILE B O 1
ATOM 783 N N . VAL B 1 19 ? 1.864 -10.656 -4.508 1 98.44 19 VAL B N 1
ATOM 784 C CA . VAL B 1 19 ? 2.045 -10.664 -5.953 1 98.44 19 VAL B CA 1
ATOM 785 C C . VAL B 1 19 ? 0.97 -11.531 -6.605 1 98.44 19 VAL B C 1
ATOM 787 O O . VAL B 1 19 ? 0.455 -12.461 -5.984 1 98.44 19 VAL B O 1
ATOM 790 N N . ALA B 1 20 ? 0.617 -11.086 -7.797 1 98.44 20 ALA B N 1
ATOM 791 C CA . ALA B 1 20 ? -0.087 -11.977 -8.719 1 98.44 20 ALA B CA 1
ATOM 792 C C . ALA B 1 20 ? 0.896 -12.781 -9.57 1 98.44 20 ALA B C 1
ATOM 794 O O . ALA B 1 20 ? 1.787 -12.211 -10.203 1 98.44 20 ALA B O 1
ATOM 795 N N . ILE B 1 21 ? 0.764 -14.07 -9.508 1 98 21 ILE B N 1
ATOM 796 C CA . ILE B 1 21 ? 1.722 -14.906 -10.219 1 98 21 ILE B CA 1
ATOM 797 C C . ILE B 1 21 ? 0.99 -16.062 -10.891 1 98 21 ILE B C 1
ATOM 799 O O . ILE B 1 21 ? 0.006 -16.578 -10.352 1 98 21 ILE B O 1
ATOM 803 N N . ASP B 1 22 ? 1.521 -16.406 -12.062 1 97.56 22 ASP B N 1
ATOM 804 C CA . ASP B 1 22 ? 0.978 -17.578 -12.734 1 97.56 22 ASP B CA 1
ATOM 805 C C . ASP B 1 22 ? 1.243 -18.844 -11.922 1 97.56 22 ASP B C 1
ATOM 807 O O . ASP B 1 22 ? 2.348 -19.047 -11.406 1 97.56 22 ASP B O 1
ATOM 811 N N . VAL B 1 23 ? 0.231 -19.75 -11.828 1 94.31 23 VAL B N 1
ATOM 812 C CA . VAL B 1 23 ? 0.328 -20.969 -11.023 1 94.31 23 VAL B CA 1
ATOM 813 C C . VAL B 1 23 ? 1.467 -21.844 -11.539 1 94.31 23 VAL B C 1
ATOM 815 O O . VAL B 1 23 ? 2.027 -22.656 -10.789 1 94.31 23 VAL B O 1
ATOM 818 N N . ARG B 1 24 ? 1.843 -21.688 -12.797 1 94.69 24 ARG B N 1
ATOM 819 C CA . ARG B 1 24 ? 2.883 -22.5 -13.43 1 94.69 24 ARG B CA 1
ATOM 820 C C . ARG B 1 24 ? 4.27 -21.969 -13.094 1 94.69 24 ARG B C 1
ATOM 822 O O . ARG B 1 24 ? 5.27 -22.656 -13.281 1 94.69 24 ARG B O 1
ATOM 829 N N . SER B 1 25 ? 4.309 -20.812 -12.562 1 94.69 25 SER B N 1
ATOM 830 C CA . SER B 1 25 ? 5.582 -20.203 -12.195 1 94.69 25 SER B CA 1
ATOM 831 C C . SER B 1 25 ? 6.07 -20.719 -10.844 1 94.69 25 SER B C 1
ATOM 833 O O . SER B 1 25 ? 5.266 -21.094 -9.992 1 94.69 25 SER B O 1
ATOM 835 N N . ARG B 1 26 ? 7.352 -20.656 -10.703 1 93.25 26 ARG B N 1
ATOM 836 C CA . ARG B 1 26 ? 7.906 -20.922 -9.383 1 93.25 26 ARG B CA 1
ATOM 837 C C . ARG B 1 26 ? 7.5 -19.828 -8.391 1 93.25 26 ARG B C 1
ATOM 839 O O . ARG B 1 26 ? 7.211 -18.703 -8.781 1 93.25 26 ARG B O 1
ATOM 846 N N . ARG B 1 27 ? 7.5 -20.125 -7.113 1 86.88 27 ARG B N 1
ATOM 847 C CA . ARG B 1 27 ? 7.043 -19.25 -6.043 1 86.88 27 ARG B CA 1
ATOM 848 C C . ARG B 1 27 ? 7.773 -17.906 -6.086 1 86.88 27 ARG B C 1
ATOM 850 O O . ARG B 1 27 ? 7.172 -16.859 -5.855 1 86.88 27 ARG B O 1
ATOM 857 N N . GLU B 1 28 ? 9.062 -17.984 -6.352 1 90.31 28 GLU B N 1
ATOM 858 C CA . GLU B 1 28 ? 9.867 -16.766 -6.402 1 90.31 28 GLU B CA 1
ATOM 859 C C . GLU B 1 28 ? 10.117 -16.328 -7.84 1 90.31 28 GLU B C 1
ATOM 861 O O . GLU B 1 28 ? 11.109 -15.664 -8.125 1 90.31 28 GLU B O 1
ATOM 866 N N . GLY B 1 29 ? 9.281 -16.859 -8.75 1 92.62 29 GLY B N 1
ATOM 867 C CA . GLY B 1 29 ? 9.43 -16.531 -10.156 1 92.62 29 GLY B CA 1
ATOM 868 C C . GLY B 1 29 ? 8.93 -15.141 -10.5 1 92.62 29 GLY B C 1
ATOM 869 O O . GLY B 1 29 ? 8.758 -14.297 -9.617 1 92.62 29 GLY B O 1
ATOM 870 N N . ARG B 1 30 ? 8.664 -14.953 -11.773 1 93.38 30 ARG B N 1
ATOM 871 C CA . ARG B 1 30 ? 8.25 -13.648 -12.266 1 93.38 30 ARG B CA 1
ATOM 872 C C . ARG B 1 30 ? 6.805 -13.352 -11.891 1 93.38 30 ARG B C 1
ATOM 874 O O . ARG B 1 30 ? 5.91 -14.156 -12.148 1 93.38 30 ARG B O 1
ATOM 881 N N . ASP B 1 31 ? 6.66 -12.188 -11.32 1 95.94 31 ASP B N 1
ATOM 882 C CA . ASP B 1 31 ? 5.301 -11.773 -10.992 1 95.94 31 ASP B CA 1
ATOM 883 C C . ASP B 1 31 ? 4.621 -11.117 -12.188 1 95.94 31 ASP B C 1
ATOM 885 O O . ASP B 1 31 ? 5.281 -10.477 -13.016 1 95.94 31 ASP B O 1
ATOM 889 N N . LEU B 1 32 ? 3.369 -11.344 -12.289 1 97.44 32 LEU B N 1
ATOM 890 C CA . LEU B 1 32 ? 2.551 -10.602 -13.242 1 97.44 32 LEU B CA 1
ATOM 891 C C . LEU B 1 32 ? 2.371 -9.156 -12.789 1 97.44 32 LEU B C 1
ATOM 893 O O . LEU B 1 32 ? 2.453 -8.234 -13.609 1 97.44 32 LEU B O 1
ATOM 897 N N . ARG B 1 33 ? 2.104 -9.031 -11.508 1 97.06 33 ARG B N 1
ATOM 898 C CA . ARG B 1 33 ? 1.912 -7.703 -10.93 1 97.06 33 ARG B CA 1
ATOM 899 C C . ARG B 1 33 ? 2.113 -7.738 -9.414 1 97.06 33 ARG B C 1
ATOM 901 O O . ARG B 1 33 ? 1.7 -8.688 -8.75 1 97.06 33 ARG B O 1
ATOM 908 N N . LYS B 1 34 ? 2.77 -6.707 -8.891 1 97.19 34 LYS B N 1
ATOM 909 C CA . LYS B 1 34 ? 2.797 -6.449 -7.457 1 97.19 34 LYS B CA 1
ATOM 910 C C . LYS B 1 34 ? 1.549 -5.688 -7.012 1 97.19 34 LYS B C 1
ATOM 912 O O . LYS B 1 34 ? 1.246 -4.617 -7.543 1 97.19 34 LYS B O 1
ATOM 917 N N . VAL B 1 35 ? 0.842 -6.273 -6 1 97.62 35 VAL B N 1
ATOM 918 C CA . VAL B 1 35 ? -0.462 -5.688 -5.707 1 97.62 35 VAL B CA 1
ATOM 919 C C . VAL B 1 35 ? -0.516 -5.246 -4.246 1 97.62 35 VAL B C 1
ATOM 921 O O . VAL B 1 35 ? -1.549 -4.77 -3.773 1 97.62 35 VAL B O 1
ATOM 924 N N . GLY B 1 36 ? 0.61 -5.379 -3.508 1 97.56 36 GLY B N 1
ATOM 925 C CA . GLY B 1 36 ? 0.617 -4.926 -2.127 1 97.56 36 GLY B CA 1
ATOM 926 C C . GLY B 1 36 ? 1.887 -5.297 -1.384 1 97.56 36 GLY B C 1
ATOM 927 O O . GLY B 1 36 ? 2.838 -5.801 -1.983 1 97.56 36 GLY B O 1
ATOM 928 N N . PHE B 1 37 ? 1.856 -4.914 -0.113 1 97.12 37 PHE B N 1
ATOM 929 C CA . PHE B 1 37 ? 2.934 -5.199 0.827 1 97.12 37 PHE B CA 1
ATOM 930 C C . PHE B 1 37 ? 2.375 -5.672 2.164 1 97.12 37 PHE B C 1
ATOM 932 O O . PHE B 1 37 ? 1.292 -5.246 2.574 1 97.12 37 PHE B O 1
ATOM 939 N N . TYR B 1 38 ? 3.18 -6.5 2.748 1 97.25 38 TYR B N 1
ATOM 940 C CA . TYR B 1 38 ? 2.809 -6.977 4.074 1 97.25 38 TYR B CA 1
ATOM 941 C C . TYR B 1 38 ? 4.023 -7.027 4.996 1 97.25 38 TYR B C 1
ATOM 943 O O . TYR B 1 38 ? 5.059 -7.598 4.637 1 97.25 38 TYR B O 1
ATOM 951 N N . ASP B 1 39 ? 3.883 -6.391 6.18 1 95.44 39 ASP B N 1
ATOM 952 C CA . ASP B 1 39 ? 4.891 -6.391 7.234 1 95.44 39 ASP B CA 1
ATOM 953 C C . ASP B 1 39 ? 4.363 -7.074 8.492 1 95.44 39 ASP B C 1
ATOM 955 O O . ASP B 1 39 ? 3.627 -6.469 9.273 1 95.44 39 ASP B O 1
ATOM 959 N N . PRO B 1 40 ? 4.758 -8.328 8.633 1 94.38 40 PRO B N 1
ATOM 960 C CA . PRO B 1 40 ? 4.223 -9.07 9.773 1 94.38 40 PRO B CA 1
ATOM 961 C C . PRO B 1 40 ? 4.746 -8.555 11.117 1 94.38 40 PRO B C 1
ATOM 963 O O . PRO B 1 40 ? 4.121 -8.773 12.156 1 94.38 40 PRO B O 1
ATOM 966 N N . ILE B 1 41 ? 5.887 -7.918 11.109 1 93.19 41 ILE B N 1
ATOM 967 C CA . ILE B 1 41 ? 6.484 -7.43 12.344 1 93.19 41 ILE B CA 1
ATOM 968 C C . ILE B 1 41 ? 5.609 -6.332 12.945 1 93.19 41 ILE B C 1
ATOM 970 O O . ILE B 1 41 ? 5.289 -6.367 14.133 1 93.19 41 ILE B O 1
ATOM 974 N N . ASN B 1 42 ? 5.215 -5.426 12.141 1 91.5 42 ASN B N 1
ATOM 975 C CA . ASN B 1 42 ? 4.395 -4.32 12.625 1 91.5 42 ASN B CA 1
ATOM 976 C C . ASN B 1 42 ? 2.916 -4.543 12.312 1 91.5 42 ASN B C 1
ATOM 978 O O . ASN B 1 42 ? 2.074 -3.711 12.656 1 91.5 42 ASN B O 1
ATOM 982 N N . ASN B 1 43 ? 2.596 -5.621 11.656 1 92.44 43 ASN B N 1
ATOM 983 C CA . ASN B 1 43 ? 1.242 -5.984 11.25 1 92.44 43 ASN B CA 1
ATOM 984 C C . ASN B 1 43 ? 0.615 -4.914 10.367 1 92.44 43 ASN B C 1
ATOM 986 O O . ASN B 1 43 ? -0.522 -4.5 10.594 1 92.44 43 ASN B O 1
ATOM 990 N N . GLN B 1 44 ? 1.4 -4.449 9.461 1 94.19 44 GLN B N 1
ATOM 991 C CA . GLN B 1 44 ? 0.934 -3.447 8.508 1 94.19 44 GLN B CA 1
ATOM 992 C C . GLN B 1 44 ? 0.795 -4.039 7.105 1 94.19 44 GLN B C 1
ATOM 994 O O . GLN B 1 44 ? 1.619 -4.855 6.688 1 94.19 44 GLN B O 1
ATOM 999 N N . THR B 1 45 ? -0.267 -3.578 6.445 1 96.88 45 THR B N 1
ATOM 1000 C CA . THR B 1 45 ? -0.503 -4.008 5.07 1 96.88 45 THR B CA 1
ATOM 1001 C C . THR B 1 45 ? -0.833 -2.812 4.18 1 96.88 45 THR B C 1
ATOM 1003 O O . THR B 1 45 ? -1.591 -1.927 4.578 1 96.88 45 THR B O 1
ATOM 1006 N N . TYR B 1 46 ? -0.204 -2.734 3.059 1 97.81 46 TYR B N 1
ATOM 1007 C CA . TYR B 1 46 ? -0.504 -1.751 2.025 1 97.81 46 TYR B CA 1
ATOM 1008 C C . TYR B 1 46 ? -1.025 -2.428 0.763 1 97.81 46 TYR B C 1
ATOM 1010 O O . TYR B 1 46 ? -0.373 -3.318 0.214 1 97.81 46 TYR B O 1
ATOM 1018 N N . LEU B 1 47 ? -2.199 -1.976 0.291 1 97.19 47 LEU B N 1
ATOM 1019 C CA . LEU B 1 47 ? -2.877 -2.73 -0.756 1 97.19 47 LEU B CA 1
ATOM 1020 C C . LEU B 1 47 ? -3.227 -1.83 -1.937 1 97.19 47 LEU B C 1
ATOM 1022 O O . LEU B 1 47 ? -3.654 -0.689 -1.746 1 97.19 47 LEU B O 1
ATOM 1026 N N . ASN B 1 48 ? -2.945 -2.299 -3.115 1 97.06 48 ASN B N 1
ATOM 1027 C CA . ASN B 1 48 ? -3.514 -1.747 -4.34 1 97.06 48 ASN B CA 1
ATOM 1028 C C . ASN B 1 48 ? -4.855 -2.391 -4.676 1 97.06 48 ASN B C 1
ATOM 1030 O O . ASN B 1 48 ? -4.91 -3.369 -5.422 1 97.06 48 ASN B O 1
ATOM 1034 N N . ILE B 1 49 ? -5.902 -1.829 -4.211 1 93.38 49 ILE B N 1
ATOM 1035 C CA . ILE B 1 49 ? -7.223 -2.451 -4.207 1 93.38 49 ILE B CA 1
ATOM 1036 C C . ILE B 1 49 ? -7.699 -2.65 -5.645 1 93.38 49 ILE B C 1
ATOM 1038 O O . ILE B 1 49 ? -8.094 -3.754 -6.027 1 93.38 49 ILE B O 1
ATOM 1042 N N . PRO B 1 50 ? -7.594 -1.644 -6.461 1 92.94 50 PRO B N 1
ATOM 1043 C CA . PRO B 1 50 ? -8.031 -1.861 -7.84 1 92.94 50 PRO B CA 1
ATOM 1044 C C . PRO B 1 50 ? -7.301 -3.021 -8.516 1 92.94 50 PRO B C 1
ATOM 1046 O O . PRO B 1 50 ? -7.918 -3.809 -9.234 1 92.94 50 PRO B O 1
ATOM 1049 N N . ALA B 1 51 ? -6.047 -3.123 -8.281 1 95.69 51 ALA B N 1
ATOM 1050 C CA . ALA B 1 51 ? -5.277 -4.203 -8.891 1 95.69 51 ALA B CA 1
ATOM 1051 C C . ALA B 1 51 ? -5.707 -5.562 -8.344 1 95.69 51 ALA B C 1
ATOM 1053 O O . ALA B 1 51 ? -5.816 -6.535 -9.094 1 95.69 51 ALA B O 1
ATOM 1054 N N . ILE B 1 52 ? -5.906 -5.633 -7.051 1 96.5 52 ILE B N 1
ATOM 1055 C CA . ILE B 1 52 ? -6.324 -6.875 -6.414 1 96.5 52 ILE B CA 1
ATOM 1056 C C . ILE B 1 52 ? -7.68 -7.309 -6.969 1 96.5 52 ILE B C 1
ATOM 1058 O O . ILE B 1 52 ? -7.863 -8.469 -7.352 1 96.5 52 ILE B O 1
ATOM 1062 N N . LEU B 1 53 ? -8.609 -6.375 -7.07 1 93.5 53 LEU B N 1
ATOM 1063 C CA . LEU B 1 53 ? -9.945 -6.68 -7.566 1 93.5 53 LEU B CA 1
ATOM 1064 C C . LEU B 1 53 ? -9.898 -7.121 -9.023 1 93.5 53 LEU B C 1
ATOM 1066 O O . LEU B 1 53 ? -10.656 -8 -9.438 1 93.5 53 LEU B O 1
ATOM 1070 N N . PHE B 1 54 ? -9.062 -6.516 -9.797 1 95.25 54 PHE B N 1
ATOM 1071 C CA . PHE B 1 54 ? -8.875 -6.902 -11.188 1 95.25 54 PHE B CA 1
ATOM 1072 C C . PHE B 1 54 ? -8.555 -8.391 -11.297 1 95.25 54 PHE B C 1
ATOM 1074 O O . PHE B 1 54 ? -9.195 -9.117 -12.062 1 95.25 54 PHE B O 1
ATOM 1081 N N . PHE B 1 55 ? -7.66 -8.852 -10.516 1 97.19 55 PHE B N 1
ATOM 1082 C CA . PHE B 1 55 ? -7.219 -10.242 -10.602 1 97.19 55 PHE B CA 1
ATOM 1083 C C . PHE B 1 55 ? -8.281 -11.18 -10.047 1 97.19 55 PHE B C 1
ATOM 1085 O O . PHE B 1 55 ? -8.5 -12.266 -10.586 1 97.19 55 PHE B O 1
ATOM 1092 N N . LEU B 1 56 ? -8.875 -10.734 -8.977 1 95.56 56 LEU B N 1
ATOM 1093 C CA . LEU B 1 56 ? -9.914 -11.578 -8.398 1 95.56 56 LEU B CA 1
ATOM 1094 C C . LEU B 1 56 ? -11.078 -11.75 -9.367 1 95.56 56 LEU B C 1
ATOM 1096 O O . LEU B 1 56 ? -11.602 -12.859 -9.531 1 95.56 56 LEU B O 1
ATOM 1100 N N . GLU B 1 57 ? -11.492 -10.68 -9.945 1 95.12 57 GLU B N 1
ATOM 1101 C CA . GLU B 1 57 ? -12.594 -10.703 -10.906 1 95.12 57 GLU B CA 1
ATOM 1102 C C . GLU B 1 57 ? -12.266 -11.602 -12.094 1 95.12 57 GLU B C 1
ATOM 1104 O O . GLU B 1 57 ? -13.164 -12.172 -12.719 1 95.12 57 GLU B O 1
ATOM 1109 N N . LYS B 1 58 ? -11.016 -11.773 -12.398 1 96.25 58 LYS B N 1
ATOM 1110 C CA . LYS B 1 58 ? -10.57 -12.602 -13.523 1 96.25 58 LYS B CA 1
ATOM 1111 C C . LYS B 1 58 ? -10.336 -14.039 -13.086 1 96.25 58 LYS B C 1
ATOM 1113 O O . LYS B 1 58 ? -9.852 -14.859 -13.867 1 96.25 58 LYS B O 1
ATOM 1118 N N . GLY B 1 59 ? -10.609 -14.25 -11.773 1 96.06 59 GLY B N 1
ATOM 1119 C CA . GLY B 1 59 ? -10.602 -15.633 -11.32 1 96.06 59 GLY B CA 1
ATOM 1120 C C . GLY B 1 59 ? -9.359 -16 -10.539 1 96.06 59 GLY B C 1
ATOM 1121 O O . GLY B 1 59 ? -9.148 -17.172 -10.211 1 96.06 59 GLY B O 1
ATOM 1122 N N . ALA B 1 60 ? -8.477 -15.047 -10.211 1 97.62 60 ALA B N 1
ATOM 1123 C CA . ALA B 1 60 ? -7.289 -15.336 -9.414 1 97.62 60 ALA B CA 1
ATOM 1124 C C . ALA B 1 60 ? -7.668 -15.859 -8.031 1 97.62 60 ALA B C 1
ATOM 1126 O O . ALA B 1 60 ? -8.672 -15.438 -7.453 1 97.62 60 ALA B O 1
ATOM 1127 N N . GLN B 1 61 ? -6.84 -16.656 -7.484 1 97.19 61 GLN B N 1
ATOM 1128 C CA . GLN B 1 61 ? -7.098 -17.266 -6.18 1 97.19 61 GLN B CA 1
ATOM 1129 C C . GLN B 1 61 ? -6.039 -16.844 -5.164 1 97.19 61 GLN B C 1
ATOM 1131 O O . GLN B 1 61 ? -4.848 -17.078 -5.363 1 97.19 61 GLN B O 1
ATOM 1136 N N . PRO B 1 62 ? -6.465 -16.234 -4.125 1 97.44 62 PRO B N 1
ATOM 1137 C CA . PRO B 1 62 ? -5.492 -15.984 -3.057 1 97.44 62 PRO B CA 1
ATOM 1138 C C . PRO B 1 62 ? -5.102 -17.25 -2.307 1 97.44 62 PRO B C 1
ATOM 1140 O O . PRO B 1 62 ? -5.898 -18.188 -2.201 1 97.44 62 PRO B O 1
ATOM 1143 N N . THR B 1 63 ? -3.811 -17.25 -1.917 1 96.69 63 THR B N 1
ATOM 1144 C CA . THR B 1 63 ? -3.465 -18.281 -0.95 1 96.69 63 THR B CA 1
ATOM 1145 C C . THR B 1 63 ? -4.184 -18.047 0.376 1 96.69 63 THR B C 1
ATOM 1147 O O . THR B 1 63 ? -4.766 -16.984 0.59 1 96.69 63 THR B O 1
ATOM 1150 N N . GLY B 1 64 ? -4.172 -19.031 1.269 1 96.56 64 GLY B N 1
ATOM 1151 C CA . GLY B 1 64 ? -4.82 -18.891 2.564 1 96.56 64 GLY B CA 1
ATOM 1152 C C . GLY B 1 64 ? -4.34 -17.688 3.35 1 96.56 64 GLY B C 1
ATOM 1153 O O . GLY B 1 64 ? -5.145 -16.953 3.916 1 96.56 64 GLY B O 1
ATOM 1154 N N . THR B 1 65 ? -3.086 -17.453 3.357 1 96.38 65 THR B N 1
ATOM 1155 C CA . THR B 1 65 ? -2.502 -16.344 4.109 1 96.38 65 THR B CA 1
ATOM 1156 C C . THR B 1 65 ? -2.922 -15.008 3.518 1 96.38 65 THR B C 1
ATOM 1158 O O . THR B 1 65 ? -3.305 -14.094 4.246 1 96.38 65 THR B O 1
ATOM 1161 N N . VAL B 1 66 ? -2.861 -14.969 2.195 1 97.38 66 VAL B N 1
ATOM 1162 C CA . VAL B 1 66 ? -3.25 -13.727 1.544 1 97.38 66 VAL B CA 1
ATOM 1163 C C . VAL B 1 66 ? -4.738 -13.469 1.767 1 97.38 66 VAL B C 1
ATOM 1165 O O . VAL B 1 66 ? -5.148 -12.328 1.999 1 97.38 66 VAL B O 1
ATOM 1168 N N . TYR B 1 67 ? -5.488 -14.5 1.749 1 96.5 67 TYR B N 1
ATOM 1169 C CA . TYR B 1 67 ? -6.918 -14.375 2.029 1 96.5 67 TYR B CA 1
ATOM 1170 C C . TYR B 1 67 ? -7.152 -13.766 3.404 1 96.5 67 TYR B C 1
ATOM 1172 O O . TYR B 1 67 ? -7.949 -12.836 3.549 1 96.5 67 TYR B O 1
ATOM 1180 N N . ASP B 1 68 ? -6.469 -14.258 4.367 1 95.75 68 ASP B N 1
ATOM 1181 C CA . ASP B 1 68 ? -6.609 -13.766 5.734 1 95.75 68 ASP B CA 1
ATOM 1182 C C . ASP B 1 68 ? -6.199 -12.297 5.84 1 95.75 68 ASP B C 1
ATOM 1184 O O 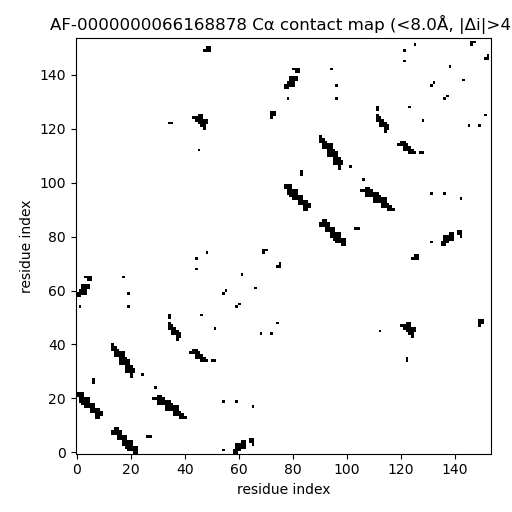. ASP B 1 68 ? -6.844 -11.516 6.539 1 95.75 68 ASP B O 1
ATOM 1188 N N . ILE B 1 69 ? -5.164 -11.945 5.164 1 95.69 69 ILE B N 1
ATOM 1189 C CA . ILE B 1 69 ? -4.652 -10.578 5.18 1 95.69 69 ILE B CA 1
ATOM 1190 C C . ILE B 1 69 ? -5.68 -9.633 4.559 1 95.69 69 ILE B C 1
ATOM 1192 O O . ILE B 1 69 ? -5.969 -8.57 5.109 1 95.69 69 ILE B O 1
ATOM 1196 N N . LEU B 1 70 ? -6.23 -10.016 3.424 1 95.12 70 LEU B N 1
ATOM 1197 C CA . LEU B 1 70 ? -7.215 -9.188 2.73 1 95.12 70 LEU B CA 1
ATOM 1198 C C . LEU B 1 70 ? -8.484 -9.039 3.564 1 95.12 70 LEU B C 1
ATOM 1200 O O . LEU B 1 70 ? -9.055 -7.949 3.631 1 95.12 70 LEU B O 1
ATOM 1204 N N . LYS B 1 71 ? -8.867 -10.07 4.199 1 92.88 71 LYS B N 1
ATOM 1205 C CA . LYS B 1 71 ? -10.039 -10.039 5.074 1 92.88 71 LYS B CA 1
ATOM 1206 C C . LYS B 1 71 ? -9.828 -9.062 6.23 1 92.88 71 LYS B C 1
ATOM 1208 O O . LYS B 1 71 ? -10.703 -8.25 6.531 1 92.88 71 LYS B O 1
ATOM 1213 N N . LYS B 1 72 ? -8.695 -9.133 6.801 1 91.5 72 LYS B N 1
ATOM 1214 C CA . LYS B 1 72 ? -8.359 -8.258 7.926 1 91.5 72 LYS B CA 1
ATOM 1215 C C . LYS B 1 72 ? -8.312 -6.797 7.488 1 91.5 72 LYS B C 1
ATOM 1217 O O . LYS B 1 72 ? -8.664 -5.902 8.258 1 91.5 72 LYS B O 1
ATOM 1222 N N . ALA B 1 73 ? -7.906 -6.613 6.246 1 89.81 73 ALA B N 1
ATOM 1223 C CA . ALA B 1 73 ? -7.777 -5.254 5.723 1 89.81 73 ALA B CA 1
ATOM 1224 C C . ALA B 1 73 ? -9.133 -4.711 5.27 1 89.81 73 ALA B C 1
ATOM 1226 O O . ALA B 1 73 ? -9.234 -3.559 4.844 1 89.81 73 ALA B O 1
ATOM 1227 N N . GLY B 1 74 ? -10.125 -5.535 5.301 1 82.31 74 GLY B N 1
ATOM 1228 C CA . GLY B 1 74 ? -11.469 -5.094 4.973 1 82.31 74 GLY B CA 1
ATOM 1229 C C . GLY B 1 74 ? -11.789 -5.191 3.492 1 82.31 74 GLY B C 1
ATOM 1230 O O . GLY B 1 74 ? -12.656 -4.48 2.988 1 82.31 74 GLY B O 1
ATOM 1231 N N . VAL B 1 75 ? -10.93 -5.891 2.83 1 77.94 75 VAL B N 1
ATOM 1232 C CA . VAL B 1 75 ? -11.227 -6.105 1.418 1 77.94 75 VAL B CA 1
ATOM 1233 C C . VAL B 1 75 ? -12.227 -7.246 1.269 1 77.94 75 VAL B C 1
ATOM 1235 O O . VAL B 1 75 ? -12.023 -8.336 1.804 1 77.94 75 VAL B O 1
ATOM 1238 N N . SER B 1 76 ? -13.414 -6.906 0.929 1 69.44 76 SER B N 1
AT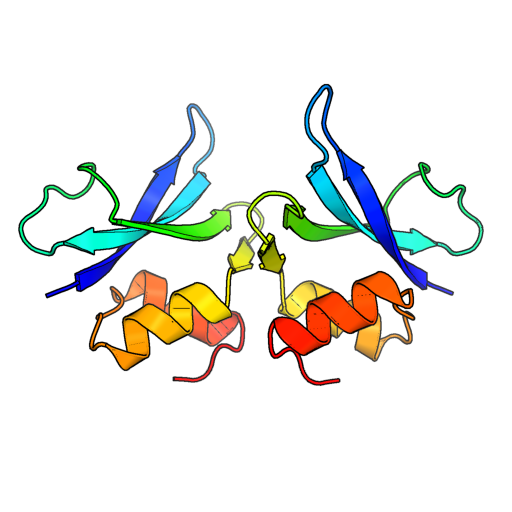OM 1239 C CA . SER B 1 76 ? -14.461 -7.914 0.778 1 69.44 76 SER B CA 1
ATOM 1240 C C . SER B 1 76 ? -14.469 -8.484 -0.635 1 69.44 76 SER B C 1
ATOM 1242 O O . SER B 1 76 ? -14.258 -7.762 -1.607 1 69.44 76 SER B O 1
ATOM 1244 N N . PHE B 1 77 ? -14.398 -9.781 -0.684 1 61.56 77 PHE B N 1
ATOM 1245 C CA . PHE B 1 77 ? -14.523 -10.539 -1.926 1 61.56 77 PHE B CA 1
ATOM 1246 C C . PHE B 1 77 ? -15.93 -11.094 -2.08 1 61.56 77 PHE B C 1
ATOM 1248 O O . PHE B 1 77 ? -16.641 -11.297 -1.089 1 61.56 77 PHE B O 1
#

Sequence (154 aa):
MVKLRLKRCGRKQPVYRIVAIDVRSRREGRDLRKVGFYDPINNQTYLNIPAILFFLEKGAQPTGTVYDILKKAGVSFMVKLRLKRCGRKQPVYRIVAIDVRSRREGRDLRKVGFYDPINNQTYLNIPAILFFLEKGAQPTGTVYDILKKAGVSF

Secondary structure (DSSP, 8-state):
-EEEEEEEE-SSS-EEEEEEEETTS-TTS--SEEEEEEETTTTEEEE-HHHHHHHHHTT-EE-HHHHHHHHHTT---/-EEEEEEEE-SSS-EEEEEEEETTS-TTS--SEEEEEEETTTTEEEE-HHHHHHHHHTT-EE-HHHHHHHHHTT---

Organism: Eucalyptus globulus subsp. globulus (NCBI:txid71271)

InterPro domains:
  IPR000307 Small ribosomal subunit protein bS16 [MF_00385] (1-73)
  IPR000307 Small ribosomal subunit protein bS16 [PF00886] (11-63)
  IPR000307 Small ribosomal subunit protein bS16 [PTHR12919] (1-75)
  IPR000307 Small ribosomal subunit protein bS16 [TIGR00002] (2-75)
  IPR020592 Small ribosomal subunit protein bS16, conserved site [PS00732] (2-11)
  IPR023803 Small ribosomal subunit protein bS16 domain superfamily [G3DSA:3.30.1320.10] (1-77)
  IPR023803 Small ribosomal subunit protein bS16 domain superfamily [SSF54565] (1-75)

Foldseek 3Di:
DWEFEWDFDDDPATKTWTFIDDPPADPNGDGPDTAWIAHPVVGDIGGNLVVVVVCVVVPYYYDPVVVVSCVVVVNDD/DWEFEWDFDDDPATKTWTFIDDPPADPNGDGPDTAWIAHPVVGDIGGNLVVVVVCVVVPYYYDPVVVVSCVVVVNDD

Nearest PDB structures (foldseek):
  5mmm-assembly1_p  TM=9.422E-01  e=7.788E-10  Spinacia oleracea
  6eri-assembly1_BP  TM=9.282E-01  e=2.831E-10  Spinacia oleracea
  5x8r-assembly1_p  TM=9.298E-01  e=2.759E-09  Spinacia oleracea
  7nhn-assembly1_q  TM=9.316E-01  e=3.596E-07  Listeria monocytogenes EGD-e
  8r55-assembly1_P  TM=9.177E-01  e=1.357E-06  Bacillus subtilis